Protein AF-A0A542ET42-F1 (afdb_monomer)

Mean predicted aligned error: 5.2 Å

Organism: NCBI:txid236068

Radius of gyration: 19.34 Å; Cα contacts (8 Å, |Δi|>4): 49; chains: 1; bounding box: 34×19×66 Å

Foldseek 3Di:
DDDDDDDDLVRVVVVLVVVLVVLVVVLVVLVVVLVVLLVVLCVVVVHNPPVNSCPPPSSVVSVVVNVVSVVVSVVSVVVCCVPSVDD

Sequence (87 aa):
MSPVRKPSPAQLAARYRRLDQAMYAVFSDVLDYCEDIRVQAEQRLGTTDEDLVITDAEYGKALDVFGEVMDIKTRIQNFRTTWIGDN

Nearest PDB structures (foldseek):
  1wle-assembly1_A  TM=4.370E-01  e=8.696E+00  Bos taurus

Solvent-accessible surface area (backbone atoms only — not comparable to full-atom values): 4987 Å² total; per-residue (Å²): 132,83,82,83,78,77,76,51,72,69,56,50,53,54,52,49,52,51,52,53,51,53,49,49,50,55,49,50,54,46,51,55,52,37,49,57,40,43,56,51,36,22,64,74,71,75,44,85,52,61,85,58,37,60,67,31,71,68,36,40,52,37,51,51,54,46,49,55,50,51,51,52,51,51,50,54,59,53,44,46,46,74,74,73,61,74,124

Secondary structure (DSSP, 8-state):
----PPPPHHHHHHHHHHHHHHHHHHHHHHHHHHHHHHHHHHHHHT---HHHHTTSHHHHHHHHHHHHHHHHHHHHHHHHHHHH---

Structure (mmCIF, N/CA/C/O backbone):
data_AF-A0A542ET42-F1
#
_entry.id   AF-A0A542ET42-F1
#
loop_
_atom_site.group_PDB
_atom_site.id
_atom_site.type_symbol
_atom_site.label_atom_id
_atom_site.label_alt_id
_atom_site.label_comp_id
_atom_site.label_asym_id
_atom_site.label_entity_id
_atom_site.label_seq_id
_atom_site.pdbx_PDB_ins_code
_atom_site.Cartn_x
_atom_site.Cartn_y
_atom_site.Cartn_z
_atom_site.occupancy
_atom_site.B_iso_or_equiv
_atom_site.auth_seq_id
_atom_site.auth_comp_id
_atom_site.auth_asym_id
_atom_site.auth_atom_id
_atom_site.pdbx_PDB_model_num
ATOM 1 N N . MET A 1 1 ? 8.490 9.582 -43.242 1.00 55.94 1 MET A N 1
ATOM 2 C CA . MET A 1 1 ? 8.389 9.195 -41.818 1.00 55.94 1 MET A CA 1
ATOM 3 C C . MET A 1 1 ? 9.768 8.774 -41.345 1.00 55.94 1 MET A C 1
ATOM 5 O O . MET A 1 1 ? 10.298 7.809 -41.877 1.00 55.94 1 MET A O 1
ATOM 9 N N . SER A 1 2 ? 10.379 9.514 -40.420 1.00 50.56 2 SER A N 1
ATOM 10 C CA . SER A 1 2 ? 11.656 9.105 -39.820 1.00 50.56 2 SER A CA 1
ATOM 11 C C . SER A 1 2 ? 11.425 7.921 -38.873 1.00 50.56 2 SER A C 1
ATOM 13 O O . SER A 1 2 ? 10.417 7.923 -38.163 1.00 50.56 2 SER A O 1
ATOM 15 N N . PRO A 1 3 ? 12.308 6.908 -38.842 1.00 66.12 3 PRO A N 1
ATOM 16 C CA . PRO A 1 3 ? 12.125 5.756 -37.969 1.00 66.12 3 PRO A CA 1
ATOM 17 C C . PRO A 1 3 ? 12.186 6.189 -36.498 1.00 66.12 3 PRO A C 1
ATOM 19 O O . PRO A 1 3 ? 13.116 6.884 -36.083 1.00 66.12 3 PRO A O 1
ATOM 22 N N . VAL A 1 4 ? 11.196 5.772 -35.702 1.00 71.12 4 VAL A N 1
ATOM 23 C CA . VAL A 1 4 ? 11.197 5.983 -34.248 1.00 71.12 4 VAL A CA 1
ATOM 24 C C . VAL A 1 4 ? 12.362 5.191 -33.662 1.00 71.12 4 VAL A C 1
ATOM 26 O O . VAL A 1 4 ? 12.368 3.959 -33.668 1.00 71.12 4 VAL A O 1
ATOM 29 N N . ARG A 1 5 ? 13.390 5.899 -33.189 1.00 79.50 5 ARG A N 1
ATOM 30 C CA . ARG A 1 5 ? 14.578 5.281 -32.596 1.00 79.50 5 ARG A CA 1
ATOM 31 C C . ARG A 1 5 ? 14.175 4.594 -31.289 1.00 79.50 5 ARG A C 1
ATOM 33 O O . ARG A 1 5 ? 13.597 5.236 -30.412 1.00 79.50 5 ARG A O 1
ATOM 40 N N . LYS A 1 6 ? 14.473 3.296 -31.156 1.00 80.31 6 LYS A N 1
ATOM 41 C CA . LYS A 1 6 ? 14.233 2.564 -29.903 1.00 80.31 6 LYS A CA 1
ATOM 42 C C . LYS A 1 6 ? 15.027 3.227 -28.763 1.00 80.31 6 LYS A C 1
ATOM 44 O O . LYS A 1 6 ? 16.185 3.591 -28.985 1.00 80.31 6 LYS A O 1
ATOM 49 N N . PRO A 1 7 ? 14.428 3.403 -27.573 1.00 82.44 7 PRO A N 1
ATOM 50 C CA . PRO A 1 7 ? 15.138 3.943 -26.421 1.00 82.44 7 PRO A CA 1
ATOM 51 C C . PRO A 1 7 ? 16.301 3.028 -26.023 1.00 82.44 7 PRO A C 1
ATOM 53 O O . PRO A 1 7 ? 16.201 1.806 -26.129 1.00 82.44 7 PRO A O 1
ATOM 56 N N . SER A 1 8 ? 17.401 3.620 -25.560 1.00 86.88 8 SER A N 1
ATOM 57 C CA . SER A 1 8 ? 18.539 2.860 -25.037 1.00 86.88 8 SER A CA 1
ATOM 58 C C . SER A 1 8 ? 18.198 2.204 -23.687 1.00 86.88 8 SER A C 1
ATOM 60 O O . SER A 1 8 ? 17.314 2.696 -22.979 1.00 86.88 8 SER A O 1
ATOM 62 N N . PRO A 1 9 ? 18.926 1.152 -23.264 1.00 85.00 9 PRO A N 1
ATOM 63 C CA . PRO A 1 9 ? 18.732 0.535 -21.947 1.00 85.00 9 PRO A CA 1
ATOM 64 C C . PRO A 1 9 ? 18.794 1.540 -20.786 1.00 85.00 9 PRO A C 1
ATOM 66 O O . PRO A 1 9 ? 17.962 1.507 -19.885 1.00 85.00 9 PRO A O 1
ATOM 69 N N . ALA A 1 10 ? 19.703 2.518 -20.853 1.00 85.75 10 ALA A N 1
ATOM 70 C CA . ALA A 1 10 ? 19.804 3.581 -19.852 1.00 85.75 10 ALA A CA 1
ATOM 71 C C . ALA A 1 10 ? 18.543 4.467 -19.792 1.00 85.75 10 ALA A C 1
ATOM 73 O O . ALA A 1 10 ? 18.118 4.874 -18.709 1.00 85.75 10 ALA A O 1
ATOM 74 N N . GLN A 1 11 ? 17.914 4.749 -20.940 1.00 89.31 11 GLN A N 1
ATOM 75 C CA . GLN A 1 11 ? 16.656 5.498 -20.987 1.00 89.31 11 GLN A CA 1
ATOM 76 C C . GLN A 1 11 ? 15.492 4.683 -20.412 1.00 89.31 11 GLN A C 1
ATOM 78 O O . GLN A 1 11 ? 14.626 5.256 -19.749 1.00 89.31 11 GLN A O 1
ATOM 83 N N . LEU A 1 12 ? 15.471 3.367 -20.641 1.00 87.94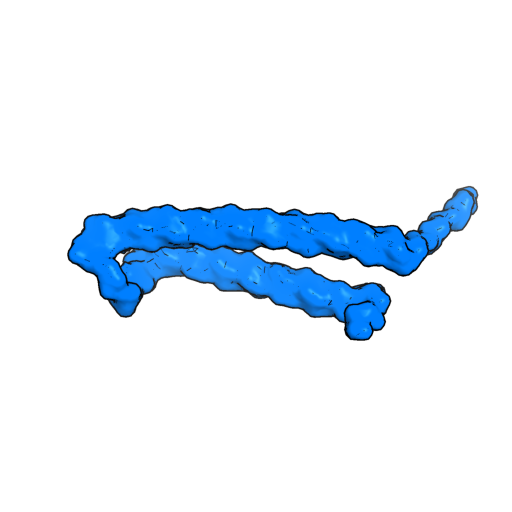 12 LEU A N 1
ATOM 84 C CA . LEU A 1 12 ? 14.480 2.461 -20.054 1.00 87.94 12 LEU A CA 1
ATOM 85 C C . LEU A 1 12 ? 14.624 2.393 -18.528 1.00 87.94 12 LEU A C 1
ATOM 87 O O . LEU A 1 12 ? 13.655 2.657 -17.819 1.00 87.94 12 LEU A O 1
ATOM 91 N N . ALA A 1 13 ? 15.842 2.182 -18.023 1.00 87.06 13 ALA A N 1
ATOM 92 C CA . ALA A 1 13 ? 16.131 2.173 -16.589 1.00 87.06 13 ALA A CA 1
ATOM 93 C C . ALA A 1 13 ? 15.770 3.505 -15.907 1.00 87.06 13 ALA A C 1
ATOM 95 O O . ALA A 1 13 ? 15.189 3.522 -14.824 1.00 87.06 13 ALA A O 1
ATOM 96 N N . ALA A 1 14 ? 16.048 4.646 -16.548 1.00 90.88 14 ALA A N 1
ATOM 97 C CA . ALA A 1 14 ? 15.663 5.955 -16.018 1.00 90.88 14 ALA A CA 1
ATOM 98 C C . ALA A 1 14 ? 14.138 6.160 -15.967 1.00 90.88 14 ALA A C 1
ATOM 100 O O . ALA A 1 14 ? 13.630 6.775 -15.031 1.00 90.88 14 ALA A O 1
ATOM 101 N N . ARG A 1 15 ? 13.390 5.650 -16.955 1.00 91.50 15 ARG A N 1
ATOM 102 C CA . ARG A 1 15 ? 11.918 5.676 -16.931 1.00 91.50 15 ARG A CA 1
ATOM 103 C C . ARG A 1 15 ? 11.373 4.806 -15.807 1.00 91.50 15 ARG A C 1
ATOM 105 O O . ARG A 1 15 ? 10.512 5.279 -15.075 1.00 91.50 15 ARG A O 1
ATOM 112 N N . TYR A 1 16 ? 11.916 3.603 -15.643 1.00 91.75 16 TYR A N 1
ATOM 113 C CA . TYR A 1 16 ? 11.525 2.707 -14.563 1.00 91.75 16 TYR A CA 1
ATOM 114 C C . TYR A 1 16 ? 11.806 3.310 -13.183 1.00 91.75 16 TYR A C 1
ATOM 116 O O . TYR A 1 16 ? 10.910 3.342 -12.354 1.00 91.75 16 TYR A O 1
ATOM 124 N N . ARG A 1 17 ? 12.991 3.895 -12.952 1.00 91.50 17 ARG A N 1
ATOM 125 C CA . ARG A 1 17 ? 13.297 4.569 -11.675 1.00 91.50 17 ARG A CA 1
ATOM 126 C C . ARG A 1 17 ? 12.292 5.662 -11.314 1.00 91.50 17 ARG A C 1
ATOM 128 O O . ARG A 1 17 ? 11.952 5.797 -10.150 1.00 91.50 17 ARG A O 1
ATOM 135 N N . ARG A 1 18 ? 11.803 6.429 -12.295 1.00 94.81 18 ARG A N 1
ATOM 136 C CA . ARG A 1 18 ? 10.766 7.445 -12.047 1.00 94.81 18 ARG A CA 1
ATOM 137 C C . ARG A 1 18 ? 9.421 6.824 -11.674 1.00 94.81 18 ARG A C 1
ATOM 139 O O . ARG A 1 18 ? 8.745 7.361 -10.808 1.00 94.81 18 ARG A O 1
ATOM 146 N N . LEU A 1 19 ? 9.047 5.713 -12.313 1.00 94.19 19 LEU A N 1
ATOM 147 C CA . LEU A 1 19 ? 7.849 4.952 -11.949 1.00 94.19 19 LEU A CA 1
ATOM 148 C C . LEU A 1 19 ? 7.963 4.397 -10.523 1.00 94.19 19 LEU A C 1
ATOM 150 O O . LEU A 1 19 ? 7.050 4.575 -9.729 1.00 94.19 19 LEU A O 1
ATOM 154 N N . ASP A 1 20 ? 9.095 3.776 -10.200 1.00 92.88 20 ASP A N 1
ATOM 155 C CA . ASP A 1 20 ? 9.376 3.192 -8.886 1.00 92.88 20 ASP A CA 1
ATOM 156 C C . ASP A 1 20 ? 9.357 4.257 -7.775 1.00 92.88 20 ASP A C 1
ATOM 158 O O . ASP A 1 20 ? 8.706 4.076 -6.752 1.00 92.88 20 ASP A O 1
ATOM 162 N N . GLN A 1 21 ? 9.969 5.422 -8.018 1.00 95.62 21 GLN A N 1
ATOM 163 C CA . GLN A 1 21 ? 9.922 6.569 -7.101 1.00 95.62 21 GLN A CA 1
ATOM 164 C C . GLN A 1 21 ? 8.505 7.113 -6.901 1.00 95.62 21 GLN A C 1
ATOM 166 O O . GLN A 1 21 ? 8.116 7.391 -5.771 1.00 95.62 21 GLN A O 1
ATOM 171 N N . ALA A 1 22 ? 7.731 7.262 -7.980 1.00 96.50 22 ALA A N 1
ATOM 172 C CA . ALA A 1 22 ? 6.346 7.714 -7.879 1.00 96.50 22 ALA A CA 1
ATOM 173 C C . ALA A 1 22 ? 5.490 6.712 -7.091 1.00 96.50 22 ALA A C 1
ATOM 175 O O . ALA A 1 22 ? 4.690 7.113 -6.252 1.00 96.50 22 ALA A O 1
ATOM 176 N N . MET A 1 23 ? 5.703 5.413 -7.311 1.00 96.31 23 MET A N 1
ATOM 177 C CA . MET A 1 23 ? 5.013 4.371 -6.559 1.00 96.31 23 MET A CA 1
ATOM 178 C C . MET A 1 23 ? 5.407 4.374 -5.081 1.00 96.31 23 MET A C 1
ATOM 180 O O . MET A 1 23 ? 4.554 4.199 -4.218 1.00 96.31 23 MET A O 1
ATOM 184 N N . TYR A 1 24 ? 6.684 4.600 -4.773 1.00 95.38 24 TYR A N 1
ATOM 185 C CA . TYR A 1 24 ? 7.141 4.714 -3.392 1.00 95.38 24 TYR A CA 1
ATOM 186 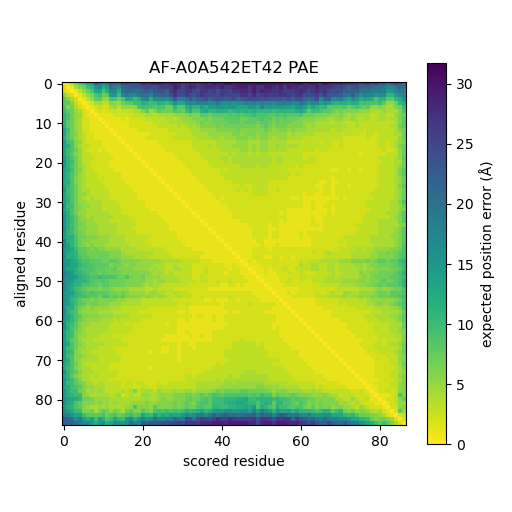C C . TYR A 1 24 ? 6.513 5.915 -2.672 1.00 95.38 24 TYR A C 1
ATOM 188 O O . TYR A 1 24 ? 6.139 5.787 -1.512 1.00 95.38 24 TYR A O 1
ATOM 196 N N . ALA A 1 25 ? 6.348 7.052 -3.356 1.00 97.38 25 ALA A N 1
ATOM 197 C CA . ALA A 1 25 ? 5.657 8.213 -2.793 1.00 97.38 25 ALA A CA 1
ATOM 198 C C . ALA A 1 25 ? 4.198 7.883 -2.436 1.00 97.38 25 ALA A C 1
ATOM 200 O O . ALA A 1 25 ? 3.800 8.077 -1.296 1.00 97.38 25 ALA A O 1
ATOM 201 N N . VAL A 1 26 ? 3.448 7.268 -3.360 1.00 97.56 26 VAL A N 1
ATOM 202 C CA . VAL A 1 26 ? 2.066 6.821 -3.098 1.00 97.56 26 VAL A CA 1
ATOM 203 C C . VAL A 1 26 ? 2.007 5.816 -1.944 1.00 97.56 26 VAL A C 1
ATOM 205 O O . VAL A 1 26 ? 1.109 5.878 -1.112 1.00 97.56 26 VAL A O 1
ATOM 208 N N . PHE A 1 27 ? 2.965 4.890 -1.874 1.00 97.06 27 PHE A N 1
ATOM 209 C CA . PHE A 1 27 ? 3.058 3.942 -0.765 1.00 97.06 27 PHE A CA 1
ATOM 210 C C . PHE A 1 27 ? 3.289 4.641 0.580 1.00 97.06 27 PHE A C 1
ATOM 212 O O . PHE A 1 27 ? 2.650 4.277 1.562 1.00 97.06 27 PHE A O 1
ATOM 219 N N . SER A 1 28 ? 4.158 5.654 0.615 1.00 97.56 28 SER A N 1
ATOM 220 C CA . SER A 1 28 ? 4.388 6.472 1.810 1.00 97.56 28 SER A CA 1
ATOM 221 C C . SER A 1 28 ? 3.118 7.205 2.240 1.00 97.56 28 SER A C 1
ATOM 223 O O . SER A 1 28 ? 2.743 7.117 3.402 1.00 97.56 28 SER A O 1
ATOM 225 N N . ASP A 1 29 ? 2.418 7.847 1.301 1.00 98.12 29 ASP A N 1
ATOM 226 C CA . ASP A 1 29 ? 1.175 8.572 1.593 1.00 98.12 29 ASP A CA 1
ATOM 227 C C . ASP A 1 29 ? 0.091 7.635 2.162 1.00 98.12 29 ASP A C 1
ATOM 229 O O . ASP A 1 29 ? -0.672 8.014 3.049 1.00 98.12 29 ASP A O 1
ATOM 233 N N . VAL A 1 30 ? 0.026 6.387 1.680 1.00 98.12 30 VAL A N 1
ATOM 234 C CA . VAL A 1 30 ? -0.921 5.386 2.194 1.00 98.12 30 VAL A CA 1
ATOM 235 C C . VAL A 1 30 ? -0.525 4.856 3.570 1.00 98.12 30 VAL A C 1
ATOM 237 O O . VAL A 1 30 ? -1.416 4.583 4.371 1.00 98.12 30 VAL A O 1
ATOM 240 N N . LEU A 1 31 ? 0.769 4.741 3.881 1.00 97.56 31 LEU A N 1
ATOM 241 C CA . LEU A 1 31 ? 1.213 4.413 5.239 1.00 97.56 31 LEU A CA 1
ATOM 242 C C . LEU A 1 31 ? 0.784 5.491 6.236 1.00 97.56 31 LEU A C 1
ATOM 244 O O . LEU A 1 31 ? 0.199 5.154 7.264 1.00 97.56 31 LEU A O 1
ATOM 248 N N . ASP A 1 32 ? 1.014 6.761 5.900 1.00 98.38 32 ASP A N 1
ATOM 249 C CA . ASP A 1 32 ? 0.614 7.895 6.739 1.00 98.38 32 ASP A CA 1
ATOM 250 C C . ASP A 1 32 ? -0.914 7.921 6.923 1.00 98.38 32 ASP A C 1
ATOM 252 O O . ASP A 1 32 ? -1.411 8.033 8.043 1.00 98.38 32 ASP A O 1
ATOM 256 N N . TYR A 1 33 ? -1.672 7.699 5.843 1.00 97.88 33 TYR A N 1
ATOM 257 C CA . TYR A 1 33 ? -3.129 7.558 5.907 1.00 97.88 33 TYR A CA 1
ATOM 258 C C . TYR A 1 33 ? -3.577 6.412 6.829 1.00 97.88 33 TYR A C 1
ATOM 260 O O . TYR A 1 33 ? -4.478 6.596 7.647 1.00 97.88 33 TYR A O 1
ATOM 268 N N . CYS A 1 34 ? -2.965 5.229 6.725 1.00 98.06 34 CYS A N 1
ATOM 269 C CA . CYS A 1 34 ? -3.322 4.090 7.572 1.00 98.06 34 CYS A CA 1
ATOM 270 C C . CYS A 1 34 ? -3.024 4.367 9.047 1.00 98.06 34 CYS A C 1
ATOM 272 O O . CYS A 1 34 ? -3.822 3.984 9.902 1.00 98.06 34 CYS A O 1
ATOM 274 N N . GLU A 1 35 ? -1.912 5.040 9.342 1.00 97.88 35 GLU A N 1
ATOM 275 C CA . GLU A 1 35 ? -1.537 5.426 10.702 1.00 97.88 35 GLU A CA 1
ATOM 276 C C . GLU A 1 35 ? -2.538 6.421 11.300 1.00 97.88 35 GLU A C 1
ATOM 278 O O . GLU A 1 35 ? -3.025 6.212 12.414 1.00 97.88 35 GLU A O 1
ATOM 283 N N . ASP A 1 36 ? -2.938 7.441 10.539 1.00 98.38 36 ASP A N 1
ATOM 284 C CA . ASP A 1 36 ? -3.953 8.403 10.973 1.00 98.38 36 ASP A CA 1
ATOM 285 C C . ASP A 1 36 ? -5.288 7.713 11.299 1.00 98.38 36 ASP A C 1
ATOM 287 O O . ASP A 1 36 ? -5.928 8.018 12.312 1.00 98.38 36 ASP A O 1
ATOM 291 N N . ILE A 1 37 ? -5.718 6.757 10.468 1.00 98.25 37 ILE A N 1
ATOM 292 C CA . ILE A 1 37 ? -6.956 6.003 10.706 1.00 98.25 37 ILE A CA 1
ATOM 293 C C . ILE A 1 37 ? -6.816 5.054 11.902 1.00 98.25 37 ILE A C 1
ATOM 295 O O . ILE A 1 37 ? -7.759 4.952 12.693 1.00 98.25 37 ILE A O 1
ATOM 299 N N . ARG A 1 38 ? -5.652 4.414 12.079 1.00 98.19 38 ARG A N 1
ATOM 300 C CA . ARG A 1 38 ? -5.342 3.557 13.235 1.00 98.19 38 ARG A CA 1
ATOM 301 C C . ARG A 1 38 ? -5.487 4.339 14.536 1.00 98.19 38 ARG A C 1
ATOM 303 O O . ARG A 1 38 ? -6.226 3.915 15.418 1.00 98.19 38 ARG A O 1
ATOM 310 N N . VAL A 1 39 ? -4.875 5.521 14.622 1.00 98.25 39 VAL A N 1
ATOM 311 C CA . VAL A 1 39 ? -4.960 6.401 15.801 1.00 98.25 39 VAL A CA 1
ATOM 312 C C . VAL A 1 39 ? -6.409 6.795 16.098 1.00 98.25 39 VAL A C 1
ATOM 314 O O . VAL A 1 39 ? -6.838 6.803 17.254 1.00 98.25 39 VAL A O 1
ATOM 317 N N . GLN A 1 40 ? -7.207 7.096 15.072 1.00 98.12 40 GLN A N 1
ATOM 318 C CA . GLN A 1 40 ? -8.625 7.402 15.273 1.00 98.12 40 GLN A CA 1
ATOM 319 C C . GLN A 1 40 ? -9.430 6.176 15.735 1.00 98.12 40 GLN A C 1
ATOM 321 O O . GLN A 1 40 ? -10.348 6.325 16.543 1.00 98.12 40 GLN A O 1
ATOM 326 N N . ALA A 1 41 ? -9.105 4.976 15.247 1.00 98.00 41 ALA A N 1
ATOM 327 C CA . ALA A 1 41 ? -9.727 3.730 15.689 1.00 98.00 41 ALA A CA 1
ATOM 328 C C . ALA A 1 41 ? -9.397 3.430 17.159 1.00 98.00 41 ALA A C 1
ATOM 330 O O . ALA A 1 41 ? -10.306 3.153 17.943 1.00 98.00 41 ALA A O 1
ATOM 331 N N . GLU A 1 42 ? -8.136 3.595 17.568 1.00 98.25 42 GLU A N 1
ATOM 332 C CA . GLU A 1 42 ? -7.712 3.467 18.969 1.00 98.25 42 GLU A CA 1
ATOM 333 C C . GLU A 1 42 ? -8.495 4.412 19.889 1.00 98.25 42 GLU A C 1
ATOM 335 O O . GLU A 1 42 ? -8.973 4.012 20.952 1.00 98.25 42 GLU A O 1
ATOM 340 N N . GLN A 1 43 ? -8.693 5.663 19.459 1.00 97.50 43 GLN A N 1
ATOM 341 C CA . GLN A 1 43 ? -9.479 6.650 20.203 1.00 97.50 43 GLN A CA 1
ATOM 342 C C . GLN A 1 43 ? -10.960 6.269 20.307 1.00 97.50 43 GLN A C 1
ATOM 344 O O . GLN A 1 43 ? -11.560 6.445 21.367 1.00 97.50 43 GLN A O 1
ATOM 349 N N . ARG A 1 44 ? -11.560 5.746 19.228 1.00 96.06 44 ARG A N 1
ATOM 350 C CA . ARG A 1 44 ? -12.963 5.296 19.223 1.00 96.06 44 ARG A CA 1
ATOM 351 C C . ARG A 1 44 ? -13.184 4.090 2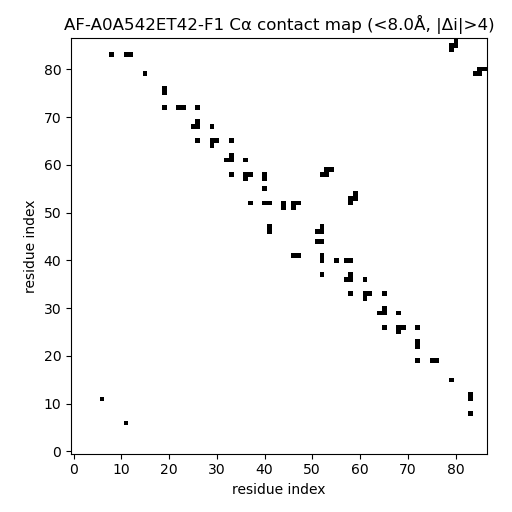0.132 1.00 96.06 44 ARG A C 1
ATOM 353 O O . ARG A 1 44 ? -14.194 4.037 20.830 1.00 96.06 44 ARG A O 1
ATOM 360 N N . LEU A 1 45 ? -12.262 3.131 20.104 1.00 96.81 45 LEU A N 1
ATOM 361 C CA . LEU A 1 45 ? -12.361 1.879 20.854 1.00 96.81 45 LEU A CA 1
ATOM 362 C C . LEU A 1 45 ? -11.857 2.009 22.299 1.00 96.81 45 LEU A C 1
ATOM 364 O O . LEU A 1 45 ? -12.202 1.185 23.143 1.00 96.81 45 LEU A O 1
ATOM 368 N N . GLY A 1 46 ? -11.054 3.035 22.595 1.00 97.56 46 GLY A N 1
ATOM 369 C CA . GLY A 1 46 ? -10.438 3.233 23.906 1.00 97.56 46 GLY A CA 1
ATOM 370 C C . GLY A 1 46 ? -9.353 2.201 24.224 1.00 97.56 46 GLY A C 1
ATOM 371 O O . GLY A 1 46 ? -9.132 1.891 25.393 1.00 97.56 46 GLY A O 1
ATOM 372 N N . THR A 1 47 ? -8.703 1.645 23.201 1.00 96.69 47 THR A N 1
ATOM 373 C CA . THR A 1 47 ? -7.675 0.605 23.334 1.00 96.69 47 THR A CA 1
ATOM 374 C C . THR A 1 47 ? -6.633 0.727 22.228 1.00 96.69 47 THR A C 1
ATOM 376 O O . THR A 1 47 ? -6.937 1.204 21.141 1.00 96.69 47 THR A O 1
ATOM 379 N N . THR A 1 48 ? -5.418 0.262 22.507 1.00 96.50 48 THR A N 1
ATOM 380 C CA . THR A 1 48 ? -4.333 0.086 21.526 1.00 96.50 48 THR A CA 1
ATOM 381 C C . THR A 1 48 ? -4.078 -1.396 21.232 1.00 96.50 48 THR A C 1
ATOM 383 O O . THR A 1 48 ? -3.032 -1.753 20.699 1.00 96.50 48 THR A O 1
ATOM 386 N N . ASP A 1 49 ? -4.980 -2.277 21.673 1.00 97.00 49 ASP A N 1
ATOM 387 C CA . ASP A 1 49 ? -4.926 -3.705 21.370 1.00 97.00 49 ASP A CA 1
ATOM 388 C C . ASP A 1 49 ? -5.193 -3.915 19.877 1.00 97.00 49 ASP A C 1
ATOM 390 O O . ASP A 1 49 ? -6.300 -3.663 19.396 1.00 97.00 49 ASP A O 1
ATOM 394 N N . GLU A 1 50 ? -4.166 -4.345 19.148 1.00 92.94 50 GLU A N 1
ATOM 395 C CA . GLU A 1 50 ? -4.194 -4.486 17.694 1.00 92.94 50 GLU A CA 1
ATOM 396 C C . GLU A 1 50 ? -5.307 -5.435 17.237 1.00 92.94 50 GLU A C 1
ATOM 398 O O . GLU A 1 50 ? -6.025 -5.099 16.296 1.00 92.94 50 GLU A O 1
ATOM 403 N N . ASP A 1 51 ? -5.544 -6.536 17.963 1.00 95.69 51 ASP A N 1
ATOM 404 C CA . ASP A 1 51 ? -6.588 -7.519 17.641 1.00 95.69 51 ASP A CA 1
ATOM 405 C C . ASP A 1 51 ? -7.997 -6.906 17.699 1.00 95.69 51 ASP A C 1
ATOM 407 O O . ASP A 1 51 ? -8.912 -7.359 17.008 1.00 95.69 51 ASP A O 1
ATOM 411 N N . LEU A 1 52 ? -8.182 -5.857 18.506 1.00 96.00 52 LEU A N 1
ATOM 412 C CA . LEU A 1 52 ? -9.428 -5.095 18.580 1.00 96.00 52 LEU A CA 1
ATOM 413 C C . LEU A 1 52 ? -9.449 -3.954 17.562 1.00 96.00 52 LEU A C 1
ATOM 415 O O . LEU A 1 52 ?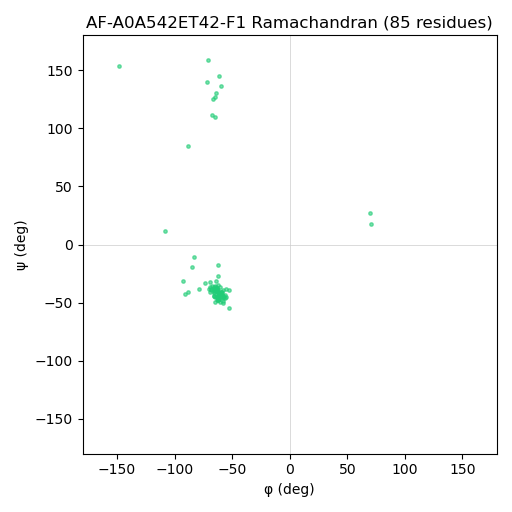 -10.476 -3.731 16.921 1.00 96.00 52 LEU A O 1
ATOM 419 N N . VAL A 1 53 ? -8.333 -3.249 17.375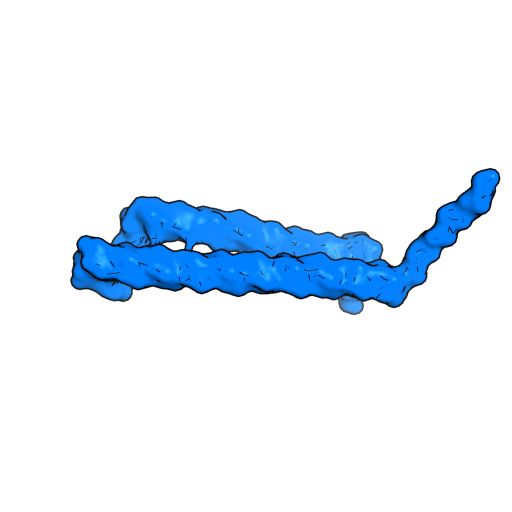 1.00 96.00 53 VAL A N 1
ATOM 420 C CA . VAL A 1 53 ? -8.228 -2.107 16.455 1.00 96.00 53 VAL A CA 1
ATOM 421 C C . VAL A 1 53 ? -8.484 -2.526 15.008 1.00 96.00 53 VAL A C 1
ATOM 423 O O . VAL A 1 53 ? -9.216 -1.829 14.307 1.00 96.00 53 VAL A O 1
ATOM 426 N N . ILE A 1 54 ? -8.001 -3.697 14.574 1.00 95.19 54 ILE A N 1
ATOM 427 C CA . ILE A 1 54 ? -8.278 -4.234 13.225 1.00 95.19 54 ILE A CA 1
ATOM 428 C C . ILE A 1 54 ? -9.765 -4.511 12.961 1.00 95.19 54 ILE A C 1
ATOM 430 O O . ILE A 1 54 ? -10.164 -4.648 11.806 1.00 95.19 54 ILE A O 1
ATOM 434 N N . THR A 1 55 ? -10.597 -4.600 14.005 1.00 95.00 55 THR A N 1
ATOM 435 C CA . THR A 1 55 ? -12.049 -4.799 13.857 1.00 95.00 55 THR A CA 1
ATOM 436 C C . THR A 1 55 ? -12.812 -3.496 13.607 1.00 95.00 55 THR A C 1
ATOM 438 O O . THR A 1 55 ? -13.992 -3.541 13.249 1.00 95.00 55 THR A O 1
ATOM 441 N N . ASP A 1 56 ? -12.164 -2.334 13.760 1.00 97.62 56 ASP A N 1
ATOM 442 C CA . ASP A 1 56 ? -12.750 -1.044 13.398 1.00 97.62 56 ASP A CA 1
ATOM 443 C C . ASP A 1 56 ? -12.978 -0.975 11.881 1.00 97.62 56 ASP A C 1
ATOM 445 O O . ASP A 1 56 ? -12.072 -1.191 11.077 1.00 97.62 56 ASP A O 1
ATOM 449 N N . ALA A 1 57 ? -14.211 -0.659 11.480 1.00 97.06 57 ALA A N 1
ATOM 450 C CA . ALA A 1 57 ? -14.619 -0.709 10.079 1.00 97.06 57 ALA A CA 1
ATOM 451 C C . ALA A 1 57 ? -13.864 0.283 9.178 1.00 97.06 57 ALA A C 1
ATOM 453 O O . ALA A 1 57 ? -13.681 0.004 7.994 1.00 97.06 57 ALA A O 1
ATOM 454 N N . GLU A 1 58 ? -13.447 1.438 9.702 1.00 97.19 58 GLU A N 1
ATOM 455 C CA . GLU A 1 58 ? -12.686 2.414 8.917 1.00 97.19 58 GLU A CA 1
ATOM 456 C C . GLU A 1 58 ? -11.219 1.999 8.815 1.00 97.19 58 GLU A C 1
ATOM 458 O O . GLU A 1 58 ? -10.634 2.105 7.737 1.00 97.19 58 GLU A O 1
ATOM 463 N N . TYR A 1 59 ? -10.642 1.450 9.889 1.00 97.81 59 TYR A N 1
ATOM 464 C CA . TYR A 1 59 ? -9.289 0.903 9.825 1.00 97.81 59 TYR A CA 1
ATOM 465 C C . TYR A 1 59 ? -9.200 -0.321 8.908 1.00 97.81 59 TYR A C 1
ATOM 467 O O . TYR A 1 59 ? -8.271 -0.409 8.110 1.00 97.81 59 TYR A O 1
ATOM 475 N N . GLY A 1 60 ? -10.214 -1.191 8.901 1.00 97.06 60 GLY A N 1
ATOM 476 C CA . GLY A 1 60 ? -10.315 -2.292 7.939 1.00 97.06 60 GLY A CA 1
ATOM 477 C C . GLY A 1 60 ? -10.262 -1.818 6.480 1.00 97.06 60 GLY A C 1
ATOM 478 O O . GLY A 1 60 ? -9.479 -2.339 5.692 1.00 97.06 60 GLY A O 1
ATOM 479 N N . LYS A 1 61 ? -11.002 -0.756 6.129 1.00 97.38 61 LYS A N 1
ATOM 480 C CA . LYS A 1 61 ? -10.932 -0.155 4.781 1.00 97.38 61 LYS A CA 1
ATOM 481 C C . LYS A 1 61 ? -9.556 0.437 4.473 1.00 97.38 61 LYS A C 1
ATOM 483 O O . LYS A 1 61 ? -9.108 0.374 3.331 1.00 97.38 61 LYS A O 1
ATOM 488 N N . ALA A 1 62 ? -8.886 1.032 5.461 1.00 97.94 62 ALA A N 1
ATOM 489 C CA . ALA A 1 62 ? -7.532 1.548 5.274 1.00 97.94 62 ALA A CA 1
ATOM 490 C C . ALA A 1 62 ? -6.539 0.412 4.975 1.00 97.94 62 ALA A C 1
ATOM 492 O O . ALA A 1 62 ? -5.710 0.540 4.073 1.00 97.94 62 ALA A O 1
ATOM 493 N N . LEU A 1 63 ? -6.680 -0.730 5.655 1.00 97.69 63 LEU A N 1
ATOM 494 C CA . LEU A 1 63 ? -5.895 -1.933 5.378 1.00 97.69 63 LEU A CA 1
ATOM 495 C C . LEU A 1 63 ? -6.179 -2.514 3.982 1.00 97.69 63 LEU A C 1
ATOM 497 O O . LEU A 1 63 ? -5.240 -2.963 3.323 1.00 97.69 63 LEU A O 1
ATOM 501 N N . ASP A 1 64 ? -7.421 -2.446 3.492 1.00 97.94 64 ASP A N 1
ATOM 502 C CA . ASP A 1 64 ? -7.747 -2.834 2.112 1.00 97.94 64 ASP A CA 1
ATOM 503 C C . ASP A 1 64 ? -6.991 -1.958 1.094 1.00 97.94 64 ASP A C 1
ATOM 505 O O . ASP A 1 64 ? -6.335 -2.478 0.187 1.00 97.94 64 ASP A O 1
ATOM 509 N N . VAL A 1 65 ? -6.992 -0.631 1.284 1.00 97.81 65 VAL A N 1
ATOM 510 C CA . VAL A 1 65 ? -6.235 0.315 0.438 1.00 97.81 65 VAL A CA 1
ATOM 511 C C . VAL A 1 65 ? -4.731 0.033 0.500 1.00 97.81 65 VAL A C 1
ATOM 513 O O . VAL A 1 65 ? -4.050 0.035 -0.530 1.00 97.81 65 VAL A O 1
ATOM 516 N N . PHE A 1 66 ? -4.199 -0.245 1.692 1.00 97.94 66 PHE A N 1
ATOM 517 C CA . PHE A 1 66 ? -2.806 -0.653 1.858 1.00 97.94 66 PHE A CA 1
ATOM 518 C C . PHE A 1 66 ? -2.481 -1.920 1.055 1.00 97.94 66 PHE A C 1
ATOM 520 O O . PHE A 1 66 ? -1.464 -1.961 0.356 1.00 97.94 66 PHE A O 1
ATOM 527 N N . GLY A 1 67 ? -3.360 -2.925 1.105 1.00 97.56 67 GLY A N 1
ATOM 528 C CA . GLY A 1 67 ? -3.241 -4.154 0.325 1.00 97.56 67 GLY A CA 1
ATOM 529 C C . GLY A 1 67 ? -3.176 -3.889 -1.181 1.00 97.56 67 GLY A C 1
ATOM 530 O O . GLY A 1 67 ? -2.253 -4.357 -1.851 1.00 97.56 67 GLY A O 1
ATOM 531 N N . GLU A 1 68 ? -4.088 -3.068 -1.708 1.00 97.69 68 GLU A N 1
ATOM 532 C CA . GLU A 1 68 ? -4.099 -2.689 -3.128 1.00 97.69 68 GLU A CA 1
ATOM 533 C C . GLU A 1 68 ? -2.788 -2.013 -3.562 1.00 97.69 68 GLU A C 1
ATOM 535 O O . GLU A 1 68 ? -2.204 -2.348 -4.600 1.00 97.69 68 GLU A O 1
ATOM 540 N N . VAL A 1 69 ? -2.281 -1.077 -2.759 1.00 97.44 69 VAL A N 1
ATOM 541 C CA . VAL A 1 69 ? -1.035 -0.359 -3.058 1.00 97.44 69 VAL A CA 1
ATOM 542 C C . VAL A 1 69 ? 0.185 -1.278 -2.982 1.00 97.44 69 VAL A C 1
ATOM 544 O O . VAL A 1 69 ? 1.083 -1.181 -3.829 1.00 97.44 69 VAL A O 1
ATOM 547 N N . MET A 1 70 ? 0.213 -2.205 -2.026 1.00 96.81 70 MET A N 1
ATOM 548 C CA . MET A 1 70 ? 1.256 -3.227 -1.922 1.00 96.81 70 MET A CA 1
ATOM 549 C C . ME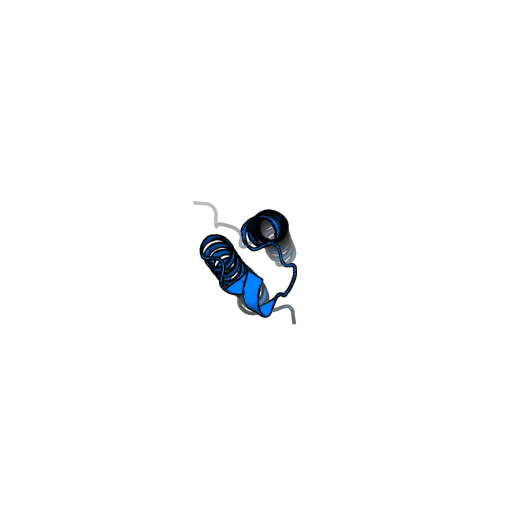T A 1 70 ? 1.281 -4.159 -3.137 1.00 96.81 70 MET A C 1
ATOM 551 O O . MET A 1 70 ? 2.362 -4.461 -3.663 1.00 96.81 70 MET A O 1
ATOM 555 N N . ASP A 1 71 ? 0.114 -4.554 -3.641 1.00 97.19 71 ASP A N 1
ATOM 556 C CA . ASP A 1 71 ? -0.008 -5.352 -4.860 1.00 97.19 71 ASP A CA 1
ATOM 557 C C . ASP A 1 71 ? 0.522 -4.602 -6.085 1.00 97.19 71 ASP A C 1
ATOM 559 O O . ASP A 1 71 ? 1.287 -5.160 -6.883 1.00 97.19 71 ASP A O 1
ATOM 563 N N . ILE A 1 72 ? 0.172 -3.321 -6.237 1.00 95.50 72 ILE A N 1
ATOM 564 C CA . ILE A 1 72 ? 0.662 -2.490 -7.345 1.00 95.50 72 ILE A CA 1
ATOM 565 C C . ILE A 1 72 ? 2.185 -2.344 -7.270 1.00 95.50 72 ILE A C 1
ATOM 567 O O . ILE A 1 72 ? 2.875 -2.567 -8.271 1.00 95.50 72 ILE A O 1
ATOM 571 N N . LYS A 1 73 ? 2.727 -2.025 -6.089 1.00 94.88 73 LYS A N 1
ATOM 572 C CA . LYS A 1 73 ? 4.174 -1.912 -5.864 1.00 94.88 73 LYS A CA 1
ATOM 573 C C . LYS A 1 73 ? 4.898 -3.204 -6.242 1.00 94.88 73 LYS A C 1
ATOM 575 O O . LYS A 1 73 ? 5.887 -3.162 -6.974 1.00 94.88 73 LYS A O 1
ATOM 580 N N . THR A 1 74 ? 4.378 -4.350 -5.812 1.00 93.69 74 THR A N 1
ATOM 581 C CA . THR A 1 74 ? 4.938 -5.670 -6.138 1.00 93.69 74 THR A CA 1
ATOM 582 C C . THR A 1 74 ? 4.905 -5.938 -7.646 1.00 93.69 74 THR A C 1
ATOM 584 O O . THR A 1 74 ? 5.893 -6.386 -8.231 1.00 93.69 74 THR A O 1
ATOM 587 N N . ARG A 1 75 ? 3.799 -5.603 -8.325 1.00 93.50 75 ARG A N 1
ATOM 588 C CA . ARG A 1 75 ? 3.683 -5.740 -9.787 1.00 93.50 75 ARG A CA 1
ATOM 589 C C . ARG A 1 75 ? 4.669 -4.849 -10.537 1.00 93.50 75 ARG A C 1
ATOM 591 O O . ARG A 1 75 ? 5.239 -5.303 -11.525 1.00 93.5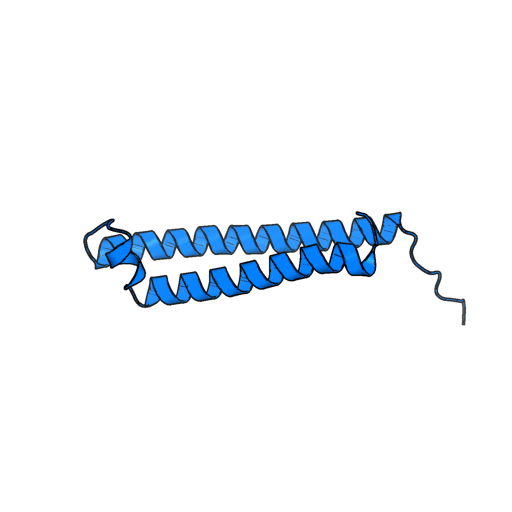0 75 ARG A O 1
ATOM 598 N N . ILE A 1 76 ? 4.900 -3.618 -10.078 1.00 91.94 76 ILE A N 1
ATOM 599 C CA . ILE A 1 76 ? 5.897 -2.712 -10.667 1.00 91.94 76 ILE A CA 1
ATOM 600 C C . ILE A 1 76 ? 7.305 -3.299 -10.522 1.00 91.94 76 ILE A C 1
ATOM 602 O O . ILE A 1 76 ? 8.031 -3.369 -11.514 1.00 91.94 76 ILE A O 1
ATOM 606 N N . GLN A 1 77 ? 7.652 -3.812 -9.339 1.00 88.00 77 GLN A N 1
ATOM 607 C CA . GLN A 1 77 ? 8.939 -4.474 -9.103 1.00 88.00 77 GLN A CA 1
ATOM 608 C C . GLN A 1 77 ? 9.152 -5.669 -10.045 1.00 88.00 77 GLN A C 1
ATOM 610 O O . GLN A 1 77 ? 10.195 -5.763 -10.692 1.00 88.00 77 GLN A O 1
ATOM 615 N N . ASN A 1 78 ? 8.135 -6.514 -10.227 1.00 89.62 78 ASN A N 1
ATOM 616 C CA . ASN A 1 78 ? 8.193 -7.654 -11.151 1.00 89.62 78 ASN A CA 1
ATOM 617 C C . ASN A 1 78 ? 8.214 -7.234 -12.635 1.00 89.62 78 ASN A C 1
ATOM 619 O O . ASN A 1 78 ? 8.827 -7.894 -13.484 1.00 89.62 78 ASN A O 1
ATOM 623 N N . PHE A 1 79 ? 7.554 -6.123 -12.972 1.00 87.19 79 PHE A N 1
ATOM 624 C CA . PHE A 1 79 ? 7.554 -5.569 -14.324 1.00 87.19 79 PHE A CA 1
ATOM 625 C C . PHE A 1 79 ? 8.962 -5.149 -14.761 1.00 87.19 79 PHE A C 1
ATOM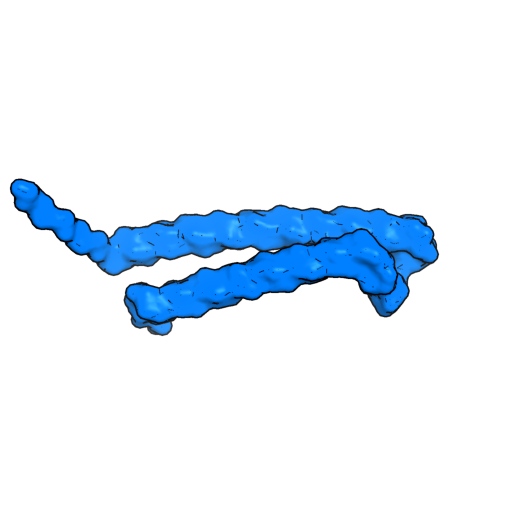 627 O O . PHE A 1 79 ? 9.316 -5.357 -15.923 1.00 87.19 79 PHE A O 1
ATOM 634 N N . ARG A 1 80 ? 9.792 -4.641 -13.836 1.00 84.31 80 ARG A N 1
ATOM 635 C CA . ARG A 1 80 ? 11.211 -4.346 -14.093 1.00 84.31 80 ARG A CA 1
ATOM 636 C C . ARG A 1 80 ? 11.937 -5.551 -14.671 1.00 84.31 80 ARG A C 1
ATOM 638 O O . ARG A 1 80 ? 12.504 -5.459 -15.758 1.00 84.31 80 ARG A O 1
ATOM 645 N N . THR A 1 81 ? 11.861 -6.674 -13.962 1.00 81.00 81 THR A N 1
ATOM 646 C CA . THR A 1 81 ? 12.515 -7.930 -14.328 1.00 81.00 81 THR A CA 1
ATOM 647 C C . THR A 1 81 ? 12.062 -8.392 -15.706 1.00 81.00 81 THR A C 1
ATOM 649 O O . THR A 1 81 ? 12.885 -8.746 -16.544 1.00 81.00 81 THR A O 1
ATOM 652 N N . THR A 1 82 ? 10.757 -8.316 -15.979 1.00 83.00 82 THR A N 1
ATOM 653 C CA . THR A 1 82 ? 10.180 -8.766 -17.255 1.00 83.00 82 THR A CA 1
ATOM 654 C C . THR A 1 82 ? 10.577 -7.869 -18.431 1.00 83.00 82 THR A C 1
ATOM 656 O O . THR A 1 82 ? 10.831 -8.360 -19.529 1.00 83.00 82 THR A O 1
ATOM 659 N N . TRP A 1 83 ? 10.600 -6.550 -18.233 1.00 81.81 83 TRP A N 1
ATOM 660 C CA . TRP A 1 83 ? 10.789 -5.591 -19.322 1.00 81.81 83 TRP A CA 1
ATOM 661 C C . TRP A 1 83 ? 12.254 -5.227 -19.575 1.00 81.81 83 TRP A C 1
ATOM 663 O O . TRP A 1 83 ? 12.668 -5.121 -20.730 1.00 81.81 83 TRP A O 1
ATOM 673 N N . ILE A 1 84 ? 13.026 -5.001 -18.511 1.00 78.19 84 ILE A N 1
ATOM 674 C CA . ILE A 1 84 ? 14.422 -4.550 -18.588 1.00 78.19 84 ILE A CA 1
ATOM 675 C C . ILE A 1 84 ? 15.381 -5.745 -18.585 1.00 78.19 84 ILE A C 1
ATOM 677 O O . ILE A 1 84 ? 16.425 -5.673 -19.233 1.00 78.19 84 ILE A O 1
ATOM 681 N N . GLY A 1 85 ? 15.019 -6.847 -17.919 1.00 69.44 85 GLY A N 1
ATOM 682 C CA . GLY A 1 85 ? 15.854 -8.046 -17.831 1.00 69.44 85 GLY A CA 1
ATOM 683 C C . GLY A 1 85 ? 17.107 -7.871 -16.967 1.00 69.44 85 GLY A C 1
ATOM 684 O O . GLY A 1 85 ? 18.041 -8.657 -17.112 1.00 69.44 85 GLY A O 1
ATOM 685 N N . ASP A 1 86 ? 17.158 -6.845 -16.107 1.00 66.19 86 ASP A N 1
ATOM 686 C CA . ASP A 1 86 ? 18.256 -6.632 -15.164 1.00 66.19 86 ASP A CA 1
ATOM 687 C C . ASP A 1 86 ? 17.991 -7.370 -13.843 1.00 66.19 86 ASP A C 1
ATOM 689 O O . ASP A 1 86 ? 17.451 -6.812 -12.892 1.00 66.19 86 ASP A O 1
ATOM 693 N N . ASN A 1 87 ? 18.347 -8.657 -13.813 1.00 54.09 87 ASN A N 1
ATOM 694 C CA . ASN A 1 8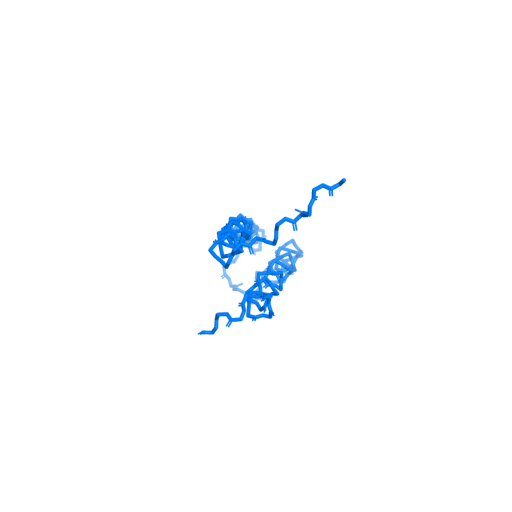7 ? 18.535 -9.383 -12.553 1.00 54.09 87 ASN A CA 1
ATOM 695 C C . ASN A 1 87 ? 19.889 -9.024 -11.940 1.00 54.09 87 ASN A C 1
ATOM 697 O O . ASN A 1 87 ? 20.896 -9.112 -12.682 1.00 54.09 87 ASN A O 1
#

pLDDT: mean 91.31, std 10.34, range [50.56, 98.38]